Protein AF-A0A2I7K8D0-F1 (afdb_monomer)

Foldseek 3Di:
DCVVVVVVVCVVVVDDPPVDDDVVVVCVVVVPPDPPPVVQVVLLVLLQVLLQQLLVLCQQCPDPPRCLYPPNPPSVCVSNVVSVVSVVVLVVLCVVCVVVVPPCVNSNSSSVSSVVSSVVSNVD

Secondary structure (DSSP, 8-state):
--HHHHHHHHHHTT----SS--HHHHHHHHHTS-----TTHHHHHHHHHHHHHHHHHHHHHHSTT-TTSTT-THHHHHHHHHHHHHHHHHHHHHHHHHHTTTT-HHHHHHHHHHHHHHHHHHH-

pLDDT: mean 81.38, std 13.98, range [47.0, 96.19]

Organism: NCBI:txid221822

Sequence (124 aa):
MSFKRFDERLTQMQWQPQSGPSPQIVDSVMADRPPLAVRGVEFTLAGAILGILIGVGLKGIYTPGAPWGPNTGLTGLLIGGASLAGAGLSLALAAYAILRRHDMPRLMQFASMNLLIIVMLLLG

Structure (mmCIF, N/CA/C/O backbone):
data_AF-A0A2I7K8D0-F1
#
_entry.id   AF-A0A2I7K8D0-F1
#
loop_
_atom_site.group_PDB
_atom_site.id
_atom_site.type_symbol
_atom_site.label_atom_id
_atom_site.label_alt_id
_atom_site.label_comp_id
_atom_site.label_asym_id
_atom_site.label_entity_id
_atom_site.label_seq_id
_atom_site.pdbx_PDB_ins_code
_atom_site.Cartn_x
_atom_site.Cartn_y
_atom_site.Cartn_z
_atom_site.occupancy
_atom_site.B_iso_or_equiv
_atom_site.auth_seq_id
_atom_site.auth_comp_id
_atom_site.auth_asym_id
_atom_site.auth_atom_id
_atom_site.pdbx_PDB_model_num
ATOM 1 N N . MET A 1 1 ? 4.964 -14.826 61.746 1.00 47.00 1 MET A N 1
ATOM 2 C CA . MET A 1 1 ? 4.108 -15.948 62.203 1.00 47.00 1 MET A CA 1
ATOM 3 C C . MET A 1 1 ? 2.731 -15.843 61.541 1.00 47.00 1 MET A C 1
ATOM 5 O O . MET A 1 1 ? 1.864 -15.182 62.086 1.00 47.00 1 MET A O 1
ATOM 9 N N . SER A 1 2 ? 2.539 -16.416 60.347 1.00 58.97 2 SER A N 1
ATOM 10 C CA . SER A 1 2 ? 1.265 -16.329 59.588 1.00 58.97 2 SER A CA 1
ATOM 11 C C . SER A 1 2 ? 0.799 -17.690 59.037 1.00 58.97 2 SER A C 1
ATOM 13 O O . SER A 1 2 ? -0.395 -17.936 58.912 1.00 58.97 2 SER A O 1
ATOM 15 N N . PHE A 1 3 ? 1.735 -18.620 58.812 1.00 57.59 3 PHE A N 1
ATOM 16 C CA . PHE A 1 3 ? 1.480 -19.929 58.200 1.00 57.59 3 PHE A CA 1
ATOM 17 C C . PHE A 1 3 ? 0.550 -20.845 59.016 1.00 57.59 3 PHE A C 1
ATOM 19 O O . PHE A 1 3 ? -0.420 -21.353 58.468 1.00 57.59 3 PHE A O 1
ATOM 26 N N . LYS A 1 4 ? 0.730 -20.945 60.345 1.00 59.41 4 LYS A N 1
ATOM 27 C CA . LYS A 1 4 ? -0.119 -21.800 61.208 1.00 59.41 4 LYS A CA 1
ATOM 28 C C . LYS A 1 4 ? -1.618 -21.495 61.104 1.00 59.41 4 LYS A C 1
ATOM 30 O O . LYS A 1 4 ? -2.436 -22.402 61.120 1.00 59.41 4 LYS A O 1
ATOM 35 N N . ARG A 1 5 ? -1.973 -20.215 60.950 1.00 66.25 5 ARG A N 1
ATOM 36 C CA . ARG A 1 5 ? -3.371 -19.767 60.883 1.00 66.25 5 ARG A CA 1
ATOM 37 C C . ARG A 1 5 ? -4.015 -20.048 59.524 1.00 66.25 5 ARG A C 1
ATOM 39 O O . ARG A 1 5 ? -5.236 -20.099 59.427 1.00 66.25 5 ARG A O 1
ATOM 46 N N . PHE A 1 6 ? -3.211 -20.179 58.469 1.00 69.31 6 PHE A N 1
ATOM 47 C CA . PHE A 1 6 ? -3.691 -20.571 57.145 1.00 69.31 6 PHE A CA 1
ATOM 48 C C . PHE A 1 6 ? -3.946 -22.074 57.082 1.00 69.31 6 PHE A C 1
ATOM 50 O O . PHE A 1 6 ? -5.026 -22.471 56.650 1.00 69.31 6 PHE A O 1
ATOM 57 N N . ASP A 1 7 ? -3.020 -22.881 57.599 1.00 69.69 7 ASP A N 1
ATOM 58 C CA . ASP A 1 7 ? -3.153 -24.341 57.614 1.00 69.69 7 ASP A CA 1
ATOM 59 C C . ASP A 1 7 ? -4.322 -24.804 58.496 1.00 69.69 7 ASP A C 1
ATOM 61 O O . ASP A 1 7 ? -5.093 -25.678 58.099 1.00 69.69 7 ASP A O 1
ATOM 65 N N . GLU A 1 8 ? -4.538 -24.162 59.650 1.00 70.88 8 GLU A N 1
ATOM 66 C CA . GLU A 1 8 ? -5.704 -24.427 60.507 1.00 70.88 8 GLU A CA 1
ATOM 67 C C . GLU A 1 8 ? -7.028 -24.108 59.797 1.00 70.88 8 GLU A C 1
ATOM 69 O O . GLU A 1 8 ? -7.981 -24.883 59.893 1.00 70.88 8 GLU A O 1
ATOM 74 N N . ARG A 1 9 ? -7.093 -23.009 59.029 1.00 67.50 9 ARG A N 1
ATOM 75 C CA . ARG A 1 9 ? -8.298 -22.658 58.258 1.00 67.50 9 ARG A CA 1
ATOM 76 C C . ARG A 1 9 ? -8.533 -23.598 57.079 1.00 67.50 9 ARG A C 1
ATOM 78 O O . ARG A 1 9 ? -9.676 -23.965 56.831 1.00 67.50 9 ARG A O 1
ATOM 85 N N . LEU A 1 10 ? -7.477 -24.019 56.388 1.00 66.75 10 LEU A N 1
ATOM 86 C CA . LEU A 1 10 ? -7.559 -25.000 55.301 1.00 66.75 10 LEU A CA 1
ATOM 87 C C . LEU A 1 10 ? -8.046 -26.363 55.804 1.00 66.75 10 LEU A C 1
ATOM 89 O O . LEU A 1 10 ? -8.908 -26.983 55.181 1.00 66.75 10 LEU A O 1
ATOM 93 N N . THR A 1 11 ? -7.558 -26.785 56.971 1.00 70.62 11 THR A N 1
ATOM 94 C CA . THR A 1 11 ? -7.951 -28.051 57.606 1.00 70.62 11 THR A CA 1
ATOM 95 C C . THR A 1 11 ? -9.417 -28.023 58.054 1.00 70.62 11 THR A C 1
ATOM 97 O O . THR A 1 11 ? -10.138 -29.003 57.872 1.00 70.62 11 THR A O 1
ATOM 100 N N . GLN A 1 12 ? -9.900 -26.887 58.571 1.00 71.06 12 GLN A N 1
ATOM 101 C CA . GLN A 1 12 ? -11.312 -26.699 58.938 1.00 71.06 12 GLN A CA 1
ATOM 102 C C . GLN A 1 12 ? -12.259 -26.666 57.733 1.00 71.06 12 GLN A C 1
ATOM 104 O O . GLN A 1 12 ? -13.404 -27.092 57.849 1.00 71.06 12 GLN A O 1
ATOM 109 N N . MET A 1 13 ? -11.795 -26.191 56.574 1.00 70.44 13 MET A N 1
ATOM 110 C CA . MET A 1 13 ? -12.599 -26.141 55.348 1.00 70.44 13 MET A CA 1
ATOM 111 C C . MET A 1 13 ? -12.768 -27.510 54.672 1.00 70.44 13 MET A C 1
ATOM 113 O O . MET A 1 13 ? -13.449 -27.577 53.651 1.00 70.44 13 MET A O 1
ATOM 117 N N . GLN A 1 14 ? -12.150 -28.582 55.201 1.00 64.94 14 GLN A N 1
ATOM 118 C CA . GLN A 1 14 ? -12.102 -29.915 54.573 1.00 64.94 14 GLN A CA 1
ATOM 119 C C . GLN A 1 14 ? -11.746 -29.845 53.081 1.00 64.94 14 GLN A C 1
ATOM 121 O O . GLN A 1 14 ? -12.213 -30.642 52.266 1.00 64.94 14 GLN A O 1
ATOM 126 N N . TRP A 1 15 ? -10.936 -28.851 52.713 1.00 64.31 15 TRP A N 1
ATOM 127 C CA . TRP A 1 15 ? -10.619 -28.576 51.327 1.00 64.31 15 TRP A CA 1
ATOM 128 C C . TRP A 1 15 ? -9.749 -29.713 50.794 1.00 64.31 15 TRP A C 1
ATOM 130 O O . TRP A 1 15 ? -8.569 -29.825 51.122 1.00 64.31 15 TRP A O 1
ATOM 140 N N . GLN A 1 16 ? -10.354 -30.594 50.000 1.00 63.34 16 GLN A N 1
ATOM 141 C CA . GLN A 1 16 ? -9.627 -31.589 49.227 1.00 63.34 16 GLN A CA 1
ATOM 142 C C . GLN A 1 16 ? -9.112 -30.898 47.961 1.00 63.34 16 GLN A C 1
ATOM 144 O O . GLN A 1 16 ? -9.932 -30.374 47.201 1.00 63.34 16 GLN A O 1
ATOM 149 N N . PRO A 1 17 ? -7.791 -30.874 47.707 1.00 55.03 17 PRO A N 1
ATOM 150 C CA . PRO A 1 17 ? -7.258 -30.346 46.462 1.00 55.03 17 PRO A CA 1
ATOM 151 C C . PRO A 1 17 ? -7.738 -31.233 45.309 1.00 55.03 17 PRO A C 1
ATOM 153 O O . PRO A 1 17 ? -7.154 -32.273 45.013 1.00 55.03 17 PRO A O 1
ATOM 156 N N . GLN A 1 18 ? -8.839 -30.844 44.669 1.00 59.94 18 GLN A N 1
ATOM 157 C CA . GLN A 1 18 ? -9.263 -31.441 43.412 1.00 59.94 18 GLN A CA 1
ATOM 158 C C . GLN A 1 18 ? -8.295 -30.957 42.331 1.00 59.94 18 GLN A C 1
ATOM 160 O O . GLN A 1 18 ? -8.135 -29.760 42.098 1.00 59.94 18 GLN A O 1
ATOM 165 N N . SER A 1 19 ? -7.602 -31.900 41.699 1.00 60.78 19 SER A N 1
ATOM 166 C CA . SER A 1 19 ? -6.494 -31.679 40.764 1.00 60.78 19 SER A CA 1
ATOM 167 C C . SER A 1 19 ? -6.929 -31.191 39.374 1.00 60.78 19 SER A C 1
ATOM 169 O O . SER A 1 19 ? -6.229 -31.428 38.392 1.00 60.78 19 SER A O 1
ATOM 171 N N . GLY A 1 20 ? -8.082 -30.533 39.260 1.00 63.41 20 GLY A N 1
ATOM 172 C CA . GLY A 1 20 ? -8.607 -30.060 37.985 1.00 63.41 20 GLY A CA 1
ATOM 173 C C . GLY A 1 20 ? -9.523 -28.850 38.158 1.00 63.41 20 GLY A C 1
ATOM 174 O O . GLY A 1 20 ? -10.279 -28.799 39.130 1.00 63.41 20 GLY A O 1
ATOM 175 N N . PRO A 1 21 ? -9.468 -27.866 37.243 1.00 59.06 21 PRO A N 1
ATOM 176 C CA . PRO A 1 21 ? -10.427 -26.773 37.238 1.00 59.06 21 PRO A CA 1
ATOM 177 C C . PRO A 1 21 ? -11.840 -27.340 37.055 1.00 59.06 21 PRO A C 1
ATOM 179 O O . PRO A 1 21 ? -12.062 -28.221 36.222 1.00 59.06 21 PRO A O 1
ATOM 182 N N . SER A 1 22 ? -12.793 -26.853 37.853 1.00 68.69 22 SER A N 1
ATOM 183 C CA . SER A 1 22 ? -14.188 -27.272 37.733 1.00 68.69 22 SER A CA 1
ATOM 184 C C . SER A 1 22 ? -14.722 -26.913 36.338 1.00 68.69 22 SER A C 1
ATOM 186 O O . SER A 1 22 ? -14.307 -25.894 35.774 1.00 68.69 22 SER A O 1
ATOM 188 N N . PRO A 1 23 ? -15.658 -27.700 35.772 1.00 66.94 23 PRO A N 1
ATOM 189 C CA . PRO A 1 23 ? -16.234 -27.427 34.452 1.00 66.94 23 PRO A CA 1
ATOM 190 C C . PRO A 1 23 ? -16.741 -25.987 34.309 1.00 66.94 23 PRO A C 1
ATOM 192 O O . PRO A 1 23 ? -16.560 -25.370 33.276 1.00 66.94 23 PRO A O 1
ATOM 195 N N . GLN A 1 24 ? -17.244 -25.401 35.397 1.00 67.44 24 GLN A N 1
ATOM 196 C CA . GLN A 1 24 ? -17.711 -24.014 35.464 1.00 67.44 24 GLN A CA 1
ATOM 197 C C . GLN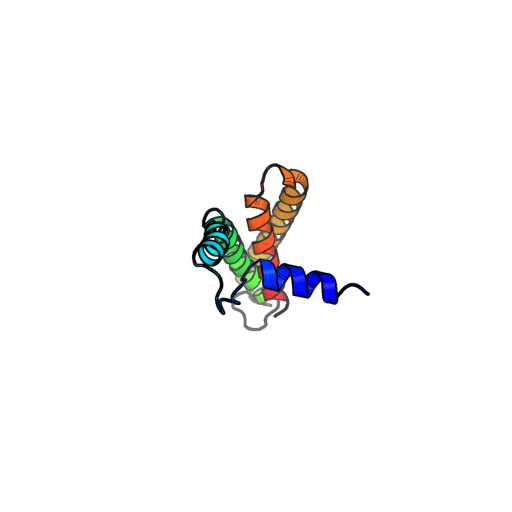 A 1 24 ? -16.605 -22.971 35.234 1.00 67.44 24 GLN A C 1
ATOM 199 O O . GLN A 1 24 ? -16.878 -21.922 34.660 1.00 67.44 24 GLN A O 1
ATOM 204 N N . ILE A 1 25 ? -15.369 -23.238 35.674 1.00 70.94 25 ILE A N 1
ATOM 205 C CA . ILE A 1 25 ? -14.209 -22.361 35.432 1.00 70.94 25 ILE A CA 1
ATOM 206 C C . ILE A 1 25 ? -13.732 -22.507 33.983 1.00 70.94 25 ILE A C 1
ATOM 208 O O . ILE A 1 25 ? -13.311 -21.535 33.362 1.00 70.94 25 ILE A O 1
ATOM 212 N N . VAL A 1 26 ? -13.806 -23.717 33.426 1.00 71.69 26 VAL A N 1
ATOM 213 C CA . VAL A 1 26 ? -13.497 -23.943 32.007 1.00 71.69 26 VAL A CA 1
ATOM 214 C C . VAL A 1 26 ? -14.537 -23.249 31.128 1.00 71.69 26 VAL A C 1
ATOM 216 O O . VAL A 1 26 ? -14.166 -22.558 30.181 1.00 71.69 26 VAL A O 1
ATOM 219 N N . ASP A 1 27 ? -15.814 -23.369 31.485 1.00 71.56 27 ASP A N 1
ATOM 220 C CA . ASP A 1 27 ? -16.933 -22.760 30.776 1.00 71.56 27 ASP A CA 1
ATOM 221 C C . ASP A 1 27 ? -16.926 -21.239 30.898 1.00 71.56 27 ASP A C 1
ATOM 223 O O . ASP A 1 27 ? -17.203 -20.575 29.909 1.00 71.56 27 ASP A O 1
ATOM 227 N N . SER A 1 28 ? -16.552 -20.658 32.044 1.00 70.19 28 SER A N 1
ATOM 228 C CA . SER A 1 28 ? -16.442 -19.199 32.167 1.00 70.19 28 SER A CA 1
ATOM 229 C C . SER A 1 28 ? -15.307 -18.636 31.309 1.00 70.19 28 SER A C 1
ATOM 231 O O . SER A 1 28 ? -15.502 -17.647 30.611 1.00 70.19 28 SER A O 1
ATOM 233 N N . VAL A 1 29 ? -14.152 -19.309 31.265 1.00 68.31 29 VAL A N 1
ATOM 234 C CA . VAL A 1 29 ? -13.012 -18.906 30.421 1.00 68.31 29 VAL A CA 1
ATOM 235 C C . VAL A 1 29 ? -13.288 -19.144 28.929 1.00 68.31 29 VAL A C 1
ATOM 237 O O . VAL A 1 29 ? -12.808 -18.388 28.081 1.00 68.31 29 VAL A O 1
ATOM 240 N N . MET A 1 30 ? -14.051 -20.185 28.583 1.00 65.12 30 MET A N 1
ATOM 241 C CA . MET A 1 30 ? -14.482 -20.459 27.207 1.00 65.12 30 MET A CA 1
ATOM 242 C C . MET A 1 30 ? -15.602 -19.518 26.748 1.00 65.12 30 MET A C 1
ATOM 244 O O . MET A 1 30 ? -15.573 -19.078 25.600 1.00 65.12 30 MET A O 1
ATOM 248 N N . ALA A 1 31 ? -16.554 -19.182 27.621 1.00 64.38 31 ALA A N 1
ATOM 249 C CA . ALA A 1 31 ? -17.671 -18.284 27.328 1.00 64.38 31 ALA A CA 1
ATOM 250 C C . ALA A 1 31 ? -17.232 -16.816 27.217 1.00 64.38 31 ALA A C 1
ATOM 252 O O . ALA A 1 31 ? -17.786 -16.083 26.399 1.00 64.38 31 ALA A O 1
ATOM 253 N N . ASP A 1 32 ? -16.203 -16.409 27.968 1.00 59.75 32 ASP A N 1
ATOM 254 C CA . ASP A 1 32 ? -15.612 -15.066 27.886 1.00 59.75 32 ASP A CA 1
ATOM 255 C C . ASP A 1 32 ? -14.691 -14.872 26.678 1.00 59.75 32 ASP A C 1
ATOM 257 O O . ASP A 1 32 ? -14.182 -13.769 26.468 1.00 59.75 32 ASP A O 1
ATOM 261 N N . ARG A 1 33 ? -14.469 -15.894 25.836 1.00 57.09 33 ARG A N 1
ATOM 262 C CA . ARG A 1 33 ? -13.879 -15.639 24.520 1.00 57.09 33 ARG A CA 1
ATOM 263 C C . ARG A 1 33 ? -14.938 -14.936 23.681 1.00 57.09 33 ARG A C 1
ATOM 265 O O . ARG A 1 33 ? -15.886 -15.605 23.261 1.00 57.09 33 ARG A O 1
ATOM 272 N N . PRO A 1 34 ? -14.796 -13.625 23.383 1.00 57.97 34 PRO A N 1
ATOM 273 C CA . PRO A 1 34 ? -15.700 -12.998 22.442 1.00 57.97 34 PRO A CA 1
ATOM 274 C C . PRO A 1 34 ? -15.637 -13.836 21.162 1.00 57.97 34 PRO A C 1
ATOM 276 O O . PRO A 1 34 ? -14.527 -14.132 20.699 1.00 57.97 34 PRO A O 1
ATOM 279 N N . PRO A 1 35 ? -16.784 -14.278 20.612 1.00 54.16 35 PRO A N 1
ATOM 280 C CA . PRO A 1 35 ? -16.782 -14.979 19.342 1.00 54.16 35 PRO A CA 1
ATOM 281 C C . PRO A 1 35 ? -16.015 -14.081 18.385 1.00 54.16 35 PRO A C 1
ATOM 283 O O . PRO A 1 35 ? -16.376 -12.910 18.263 1.00 54.16 35 PRO A O 1
ATOM 286 N N . LEU A 1 36 ? -14.916 -14.592 17.811 1.00 53.47 36 LEU A N 1
ATOM 287 C CA . LEU A 1 36 ? -14.090 -13.888 16.830 1.00 53.47 36 LEU A CA 1
ATOM 288 C C . LEU A 1 36 ? -15.047 -13.219 15.856 1.00 53.47 36 LEU A C 1
ATOM 290 O O . LEU A 1 36 ? -15.677 -13.886 15.036 1.00 53.47 36 LEU A O 1
ATOM 294 N N . ALA A 1 37 ? -15.255 -11.919 16.041 1.00 52.72 37 ALA A N 1
ATOM 295 C CA . ALA A 1 37 ? -16.290 -11.220 15.327 1.00 52.72 37 ALA A CA 1
ATOM 296 C C . ALA A 1 37 ? -15.802 -11.151 13.886 1.00 52.72 37 ALA A C 1
ATOM 298 O O . ALA A 1 37 ? -14.984 -10.311 13.527 1.00 52.72 37 ALA A O 1
ATOM 299 N N . VAL A 1 38 ? -16.312 -12.055 13.050 1.00 54.12 38 VAL A N 1
ATOM 300 C CA . VAL A 1 38 ? -16.077 -12.081 11.599 1.00 54.12 38 VAL A CA 1
ATOM 301 C C . VAL A 1 38 ? -16.478 -10.732 10.962 1.00 54.12 38 VAL A C 1
ATOM 303 O O . VAL A 1 38 ? -16.021 -10.380 9.876 1.00 54.12 38 VAL A O 1
ATOM 306 N N . ARG A 1 39 ? -17.255 -9.908 11.687 1.00 54.62 39 ARG A N 1
ATOM 307 C CA . ARG A 1 39 ? -17.491 -8.477 11.441 1.00 54.62 39 ARG A CA 1
ATOM 308 C C . ARG A 1 39 ? -16.188 -7.664 11.504 1.00 54.62 39 ARG A C 1
ATOM 310 O O . ARG A 1 39 ? -15.862 -7.058 12.516 1.00 54.62 39 ARG A O 1
ATOM 317 N N . GLY A 1 40 ? -15.484 -7.608 10.379 1.00 62.31 40 GLY A N 1
ATOM 318 C CA . GLY A 1 40 ? -14.278 -6.793 10.185 1.00 62.31 40 GLY A CA 1
ATOM 319 C C . GLY A 1 40 ? -13.262 -7.428 9.237 1.00 62.31 40 GLY A C 1
ATOM 320 O O . GLY A 1 40 ? -12.437 -6.721 8.663 1.00 62.31 40 GLY A O 1
ATOM 321 N N . VAL A 1 41 ? -13.371 -8.743 9.009 1.00 78.56 41 VAL A N 1
ATOM 322 C CA . VAL A 1 41 ? -12.457 -9.501 8.140 1.00 78.56 41 VAL A CA 1
ATOM 323 C C . VAL A 1 41 ? -12.492 -8.985 6.706 1.00 78.56 41 VAL A C 1
ATOM 325 O O . VAL A 1 41 ? -11.448 -8.888 6.079 1.00 78.56 41 VAL A O 1
ATOM 328 N N . GLU A 1 42 ? -13.658 -8.586 6.202 1.00 86.12 42 GLU A N 1
ATOM 329 C CA . GLU A 1 42 ? -13.825 -8.096 4.827 1.00 86.12 42 GLU A CA 1
ATOM 330 C C . GLU A 1 42 ? -12.969 -6.858 4.538 1.00 86.12 42 GLU A C 1
ATOM 332 O O . GLU A 1 42 ? -12.315 -6.785 3.502 1.00 86.12 42 GLU A O 1
ATOM 337 N N . PHE A 1 43 ? -12.914 -5.904 5.473 1.00 84.81 43 PHE A N 1
ATOM 338 C CA . PHE A 1 43 ? -12.130 -4.678 5.310 1.00 84.81 43 PHE A CA 1
ATOM 339 C C . PHE A 1 43 ? -10.635 -4.937 5.465 1.00 84.81 43 PHE A C 1
ATOM 341 O O . PHE A 1 43 ? -9.837 -4.376 4.717 1.00 84.81 43 PHE A O 1
ATOM 348 N N . THR A 1 44 ? -10.241 -5.820 6.385 1.00 87.19 44 THR A N 1
ATOM 349 C CA . THR A 1 44 ? -8.847 -6.271 6.473 1.00 87.19 44 THR A CA 1
ATOM 350 C C . THR A 1 44 ? -8.428 -7.006 5.205 1.00 87.19 44 THR A C 1
ATOM 352 O O . THR A 1 44 ? -7.365 -6.721 4.665 1.00 87.19 44 THR A O 1
ATOM 355 N N . LEU A 1 45 ? -9.264 -7.909 4.693 1.00 90.56 45 LEU A N 1
ATOM 356 C CA . LEU A 1 45 ? -8.985 -8.688 3.492 1.00 90.56 45 LEU A CA 1
ATOM 357 C C . LEU A 1 45 ? -8.912 -7.789 2.256 1.00 90.56 45 LEU A C 1
ATOM 359 O O . LEU A 1 45 ? -7.958 -7.891 1.493 1.00 90.56 45 LEU A O 1
ATOM 363 N N . ALA A 1 46 ? -9.862 -6.867 2.088 1.00 91.69 46 ALA A N 1
ATOM 364 C CA . ALA A 1 46 ? -9.829 -5.880 1.013 1.00 91.69 46 ALA A CA 1
ATOM 365 C C . ALA A 1 46 ? -8.576 -4.996 1.103 1.00 91.69 46 ALA A C 1
ATOM 367 O O . ALA A 1 46 ? -7.915 -4.757 0.092 1.00 91.69 46 ALA A O 1
ATOM 368 N N . GLY A 1 47 ? -8.216 -4.561 2.317 1.00 91.62 47 GLY A N 1
ATOM 369 C CA . GLY A 1 47 ? -6.993 -3.806 2.577 1.00 91.62 47 GLY A CA 1
ATOM 370 C C . GLY A 1 47 ? -5.756 -4.595 2.166 1.00 91.62 47 GLY A C 1
ATOM 371 O O . GLY A 1 47 ? -4.921 -4.071 1.433 1.00 91.62 47 GLY A O 1
ATOM 372 N N . ALA A 1 48 ? -5.682 -5.868 2.557 1.00 93.19 48 ALA A N 1
ATOM 373 C CA . ALA A 1 48 ? -4.586 -6.762 2.214 1.00 93.19 48 ALA A CA 1
ATOM 374 C C . ALA A 1 48 ? -4.483 -7.001 0.704 1.00 93.19 48 ALA A C 1
ATOM 376 O O . ALA A 1 48 ? -3.415 -6.790 0.144 1.00 93.19 48 ALA A O 1
ATOM 377 N N . ILE A 1 49 ? -5.577 -7.367 0.028 1.00 95.75 49 ILE A N 1
ATOM 378 C CA . ILE A 1 49 ? -5.598 -7.603 -1.426 1.00 95.75 49 I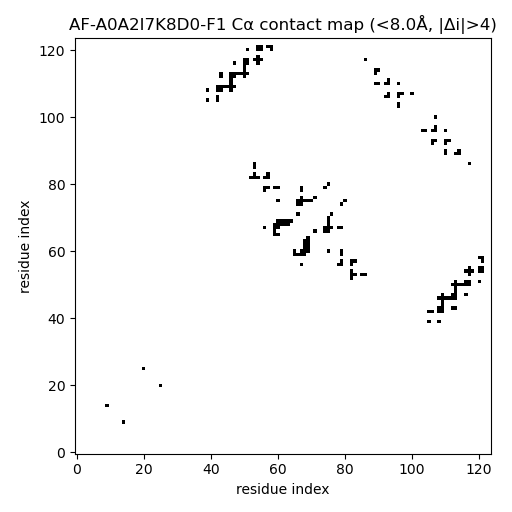LE A CA 1
ATOM 379 C C . ILE A 1 49 ? -5.109 -6.363 -2.170 1.00 95.75 49 ILE A C 1
ATOM 381 O O . ILE A 1 49 ? -4.196 -6.450 -2.990 1.00 95.75 49 ILE A O 1
ATOM 385 N N . LEU A 1 50 ? -5.674 -5.196 -1.856 1.00 95.81 50 LEU A N 1
ATOM 386 C CA . LEU A 1 50 ? -5.267 -3.960 -2.511 1.00 95.81 50 LEU A CA 1
ATOM 387 C C . LEU A 1 50 ? -3.809 -3.605 -2.174 1.00 95.81 50 LEU A C 1
ATOM 389 O O . LEU A 1 50 ? -3.081 -3.116 -3.034 1.00 95.81 50 LEU A O 1
ATOM 393 N N . GLY A 1 51 ? -3.365 -3.893 -0.950 1.00 95.19 51 GLY A N 1
ATOM 394 C CA . GLY A 1 51 ? -1.993 -3.659 -0.512 1.00 95.19 51 GLY A CA 1
ATOM 395 C C . GLY A 1 51 ? -1.001 -4.547 -1.258 1.00 95.19 51 GLY A C 1
ATOM 396 O O . GLY A 1 51 ? 0.067 -4.076 -1.636 1.00 95.19 51 GLY A O 1
ATOM 397 N N . ILE A 1 52 ? -1.376 -5.799 -1.548 1.00 96.06 52 ILE A N 1
ATOM 398 C CA . ILE A 1 52 ? -0.586 -6.711 -2.383 1.00 96.06 52 ILE A CA 1
ATOM 399 C C . ILE A 1 52 ? -0.468 -6.150 -3.796 1.00 96.06 52 ILE A C 1
ATOM 401 O O . ILE A 1 52 ? 0.640 -6.050 -4.314 1.00 96.06 52 ILE A O 1
ATOM 405 N N . LEU A 1 53 ? -1.586 -5.761 -4.414 1.00 95.75 53 LEU A N 1
ATOM 406 C CA . LEU A 1 53 ? -1.591 -5.249 -5.788 1.00 95.75 53 LEU A CA 1
ATOM 407 C C . LEU A 1 53 ? -0.706 -4.004 -5.930 1.00 95.75 53 LEU A C 1
ATOM 409 O O . LEU A 1 53 ? 0.135 -3.946 -6.827 1.00 95.75 53 LEU A O 1
ATOM 413 N N . ILE A 1 54 ? -0.847 -3.043 -5.013 1.00 96.19 54 ILE A N 1
ATOM 414 C CA . ILE A 1 54 ? -0.028 -1.826 -4.995 1.00 96.19 54 ILE A CA 1
ATOM 415 C C . ILE A 1 54 ? 1.434 -2.166 -4.686 1.00 96.19 54 ILE A C 1
ATOM 417 O O . ILE A 1 54 ? 2.328 -1.700 -5.386 1.00 96.19 54 ILE A O 1
ATOM 421 N N . GLY A 1 55 ? 1.691 -2.987 -3.666 1.00 94.75 55 GLY A N 1
ATOM 422 C CA . GLY A 1 55 ? 3.041 -3.344 -3.232 1.00 94.75 55 GLY A CA 1
ATOM 423 C C . GLY A 1 55 ? 3.830 -4.093 -4.306 1.00 94.75 55 GLY A C 1
ATOM 424 O O . GLY A 1 55 ? 4.971 -3.736 -4.583 1.00 94.75 55 GLY A O 1
ATOM 425 N N . VAL A 1 56 ? 3.215 -5.074 -4.974 1.00 94.69 56 VAL A N 1
ATOM 426 C CA . VAL A 1 56 ? 3.810 -5.792 -6.116 1.00 94.69 56 VAL A CA 1
ATOM 427 C C . VAL A 1 56 ? 4.036 -4.846 -7.295 1.00 94.69 56 VAL A C 1
ATOM 429 O O . VAL A 1 56 ? 5.101 -4.873 -7.917 1.00 94.69 56 VAL A O 1
ATOM 432 N N . GLY A 1 57 ? 3.059 -3.982 -7.579 1.00 93.06 57 GLY A N 1
ATOM 433 C CA . GLY A 1 57 ? 3.165 -2.962 -8.614 1.00 93.06 57 GLY A CA 1
ATOM 434 C C . GLY A 1 57 ? 4.371 -2.046 -8.398 1.00 93.06 57 GLY A C 1
ATOM 435 O O . GLY A 1 57 ? 5.224 -1.940 -9.280 1.00 93.06 57 GLY A O 1
ATOM 436 N N . LEU A 1 58 ? 4.504 -1.478 -7.195 1.00 94.69 58 LEU A N 1
ATOM 437 C CA . LEU A 1 58 ? 5.645 -0.650 -6.797 1.00 94.69 58 LEU A CA 1
ATOM 438 C C . LEU A 1 58 ? 6.967 -1.422 -6.818 1.00 94.69 58 LEU A C 1
ATOM 440 O O . LEU A 1 58 ? 7.955 -0.906 -7.336 1.00 94.69 58 LEU A O 1
ATOM 444 N N . LYS A 1 59 ? 6.986 -2.656 -6.300 1.00 93.00 59 LYS A N 1
ATOM 445 C CA . LYS A 1 59 ? 8.189 -3.499 -6.272 1.00 93.00 59 LYS A CA 1
ATOM 446 C C . LYS A 1 59 ? 8.749 -3.741 -7.666 1.00 93.00 59 LYS A C 1
ATOM 448 O O . LYS A 1 59 ? 9.959 -3.669 -7.888 1.00 93.00 59 LYS A O 1
ATOM 453 N N . GLY A 1 60 ? 7.863 -3.988 -8.625 1.00 90.94 60 GLY A N 1
ATOM 454 C CA . GLY A 1 60 ? 8.263 -4.207 -10.007 1.00 90.94 60 GLY A CA 1
ATOM 455 C C . GLY A 1 60 ? 8.989 -3.010 -10.622 1.00 90.94 60 GLY A C 1
ATOM 456 O O . GLY A 1 60 ? 9.920 -3.246 -11.381 1.00 90.94 60 GLY A O 1
ATOM 457 N N . ILE A 1 61 ? 8.672 -1.762 -10.235 1.00 92.19 61 ILE A N 1
ATOM 458 C CA . ILE A 1 61 ? 9.287 -0.534 -10.791 1.00 92.19 61 ILE A CA 1
ATOM 459 C C . ILE A 1 61 ? 10.818 -0.561 -10.690 1.00 92.19 61 ILE A C 1
ATOM 461 O O . ILE A 1 61 ? 11.499 -0.104 -11.604 1.00 92.19 61 ILE A O 1
ATOM 465 N N . TYR A 1 62 ? 11.364 -1.103 -9.600 1.00 88.50 62 TYR A N 1
ATOM 466 C CA . TYR A 1 62 ? 12.808 -1.173 -9.357 1.00 88.50 62 TYR A CA 1
ATOM 467 C C . TYR A 1 62 ? 13.391 -2.581 -9.520 1.00 88.50 62 TYR A C 1
ATOM 469 O O . TYR A 1 62 ? 14.586 -2.767 -9.304 1.00 88.50 62 TYR A O 1
ATOM 477 N N . THR A 1 63 ? 12.584 -3.569 -9.919 1.00 90.94 63 THR A N 1
ATOM 478 C CA . THR A 1 63 ? 13.036 -4.953 -10.117 1.00 90.94 63 THR A CA 1
ATOM 479 C C . THR A 1 63 ? 13.450 -5.175 -11.578 1.00 90.94 63 THR A C 1
ATOM 481 O O . THR A 1 63 ? 12.591 -5.142 -12.467 1.00 90.94 63 THR A O 1
ATOM 484 N N . PRO A 1 64 ? 14.740 -5.426 -11.876 1.00 88.25 64 PRO A N 1
ATOM 485 C CA . PRO A 1 64 ? 15.178 -5.734 -13.235 1.00 88.25 64 PRO A CA 1
ATOM 486 C C . PRO A 1 64 ? 14.512 -7.010 -13.762 1.00 88.25 64 PRO A C 1
ATOM 488 O O . PRO A 1 64 ? 14.408 -8.005 -13.050 1.00 88.25 64 PRO A O 1
ATOM 491 N N . GLY A 1 65 ? 14.057 -6.983 -15.015 1.00 86.62 65 GLY A N 1
ATOM 492 C CA . GLY A 1 65 ? 13.365 -8.115 -15.644 1.00 86.62 65 GLY A CA 1
ATOM 493 C C . GLY A 1 65 ? 11.881 -8.249 -15.282 1.00 86.62 65 GLY A C 1
ATOM 494 O O . GLY A 1 65 ? 11.205 -9.105 -15.850 1.00 86.62 65 GLY A O 1
ATOM 495 N N . ALA A 1 66 ? 11.343 -7.402 -14.395 1.00 90.00 66 ALA A N 1
ATOM 496 C CA . ALA A 1 66 ? 9.904 -7.350 -14.165 1.00 90.00 66 ALA A CA 1
ATOM 497 C C . ALA A 1 66 ? 9.164 -6.827 -15.418 1.00 90.00 66 ALA A C 1
ATOM 499 O O . ALA A 1 66 ? 9.660 -5.901 -16.067 1.00 90.00 66 ALA A O 1
ATOM 500 N N . PRO A 1 67 ? 7.955 -7.334 -15.741 1.00 88.00 67 PRO A N 1
ATOM 501 C CA . PRO A 1 67 ? 7.220 -6.931 -16.948 1.00 88.00 67 PRO A CA 1
ATOM 502 C C . PRO A 1 67 ? 6.851 -5.437 -17.015 1.00 88.00 67 PRO A C 1
ATOM 504 O O . PRO A 1 67 ? 6.580 -4.914 -18.092 1.00 88.00 67 PRO A O 1
ATOM 507 N N . TRP A 1 68 ? 6.850 -4.748 -15.871 1.00 92.25 68 TRP A N 1
ATOM 508 C CA . TRP A 1 68 ? 6.644 -3.299 -15.737 1.00 92.25 68 TRP A CA 1
ATOM 509 C C . TRP A 1 68 ? 7.797 -2.607 -14.995 1.00 92.25 68 TRP A C 1
ATOM 511 O O . TRP A 1 68 ? 7.616 -1.549 -14.392 1.00 92.25 68 TRP A O 1
ATOM 521 N N . GLY A 1 69 ? 8.978 -3.227 -15.005 1.00 88.81 69 GLY A N 1
ATOM 522 C CA . GLY A 1 69 ? 10.173 -2.700 -14.361 1.00 88.81 69 GLY A CA 1
ATOM 523 C C . GLY A 1 69 ? 10.914 -1.642 -15.176 1.00 88.81 69 GLY A C 1
ATOM 524 O O . GLY A 1 69 ? 10.351 -1.047 -16.104 1.00 88.81 69 GLY A O 1
ATOM 525 N N . PRO A 1 70 ? 12.190 -1.381 -14.845 1.00 89.00 70 PRO A N 1
ATOM 526 C CA . PRO A 1 70 ? 12.977 -0.350 -15.507 1.00 89.00 70 PRO A CA 1
ATOM 527 C C . PRO A 1 70 ? 13.047 -0.575 -17.021 1.00 89.00 70 PRO A C 1
ATOM 529 O O . PRO A 1 70 ? 13.200 -1.703 -17.484 1.00 89.00 70 PRO A O 1
ATOM 532 N N . ASN A 1 71 ? 12.975 0.509 -17.796 1.00 89.56 71 ASN A N 1
ATOM 533 C CA . ASN A 1 71 ? 13.077 0.497 -19.263 1.00 89.56 71 ASN A CA 1
ATOM 534 C C . ASN A 1 71 ? 11.952 -0.256 -20.007 1.00 89.56 71 ASN A C 1
ATOM 536 O O . ASN A 1 71 ? 12.088 -0.536 -21.194 1.00 89.56 71 ASN A O 1
ATOM 540 N N . THR A 1 72 ? 10.814 -0.532 -19.361 1.00 90.12 72 THR A N 1
ATOM 541 C CA . THR A 1 72 ? 9.641 -1.171 -20.004 1.00 90.12 72 THR A CA 1
ATOM 542 C C . THR A 1 72 ? 8.724 -0.189 -20.754 1.00 90.12 72 THR A C 1
ATOM 544 O O . THR A 1 72 ? 7.665 -0.569 -21.256 1.00 90.12 72 THR A O 1
ATOM 547 N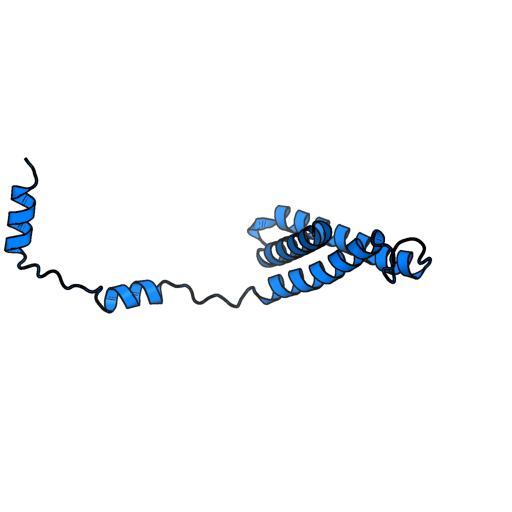 N . GLY A 1 73 ? 9.121 1.085 -20.856 1.00 91.44 73 GLY A N 1
ATOM 548 C CA . GLY A 1 73 ? 8.407 2.113 -21.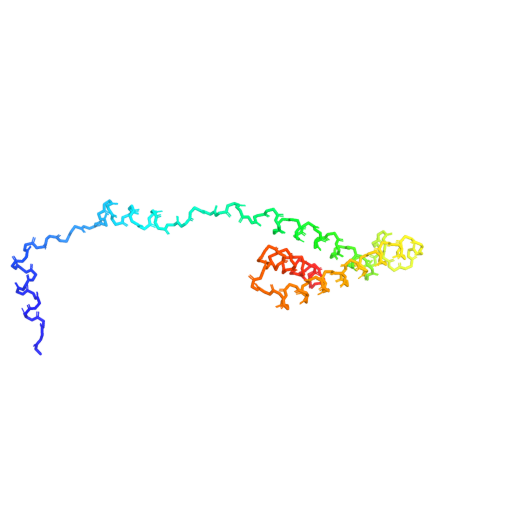614 1.00 91.44 73 GLY A CA 1
ATOM 549 C C . GLY A 1 73 ? 7.002 2.391 -21.073 1.00 91.44 73 GLY A C 1
ATOM 550 O O . GLY A 1 73 ? 6.822 2.696 -19.894 1.00 91.44 73 GLY A O 1
ATOM 551 N N . LEU A 1 74 ? 5.998 2.299 -21.949 1.00 93.31 74 LEU A N 1
ATOM 552 C CA . LEU A 1 74 ? 4.607 2.647 -21.641 1.00 93.31 74 LEU A CA 1
ATOM 553 C C . LEU A 1 74 ? 3.978 1.713 -20.592 1.00 93.31 74 LEU A C 1
ATOM 555 O O . LEU A 1 74 ? 3.218 2.177 -19.747 1.00 93.31 74 LEU A O 1
ATOM 559 N N . THR A 1 75 ? 4.336 0.427 -20.585 1.00 92.81 75 THR A N 1
ATOM 560 C CA . THR A 1 75 ? 3.844 -0.542 -19.590 1.00 92.81 75 THR A CA 1
ATOM 561 C C . THR A 1 75 ? 4.301 -0.174 -18.179 1.00 92.81 75 THR A C 1
ATOM 563 O O . THR A 1 75 ? 3.485 -0.133 -17.257 1.00 92.81 75 THR A O 1
ATOM 566 N N . GLY A 1 76 ? 5.584 0.165 -18.019 1.00 92.06 76 GLY A N 1
ATOM 567 C CA . GLY A 1 76 ? 6.138 0.653 -16.755 1.00 92.06 76 GLY A CA 1
ATOM 568 C C . GLY A 1 76 ? 5.518 1.976 -16.316 1.00 92.06 76 GLY A C 1
ATOM 569 O O . GLY A 1 76 ? 5.195 2.137 -15.141 1.00 92.06 76 GLY A O 1
ATOM 570 N N . LEU A 1 77 ? 5.268 2.896 -17.254 1.00 93.62 77 LEU A N 1
ATOM 571 C CA . LEU A 1 77 ? 4.607 4.169 -16.955 1.00 93.62 77 LEU A CA 1
ATOM 572 C C . LEU A 1 77 ? 3.180 3.963 -16.428 1.00 93.62 77 LEU A C 1
ATOM 574 O O . LEU A 1 77 ? 2.810 4.558 -15.419 1.00 93.62 77 LEU A O 1
ATOM 578 N N . LEU A 1 78 ? 2.385 3.119 -17.090 1.00 95.25 78 LEU A N 1
ATOM 579 C CA . LEU A 1 78 ? 0.995 2.881 -16.704 1.00 95.25 78 LEU A CA 1
ATOM 580 C C . LEU A 1 78 ? 0.894 2.118 -15.381 1.00 95.25 78 LEU A C 1
ATOM 582 O O . LEU A 1 78 ? 0.216 2.576 -14.464 1.00 95.25 78 LEU A O 1
ATOM 586 N N . ILE A 1 79 ? 1.575 0.976 -15.262 1.00 93.94 79 ILE A N 1
ATOM 587 C CA . ILE A 1 79 ? 1.473 0.123 -14.070 1.00 93.94 79 ILE A CA 1
ATOM 588 C C . ILE A 1 79 ? 2.193 0.773 -12.887 1.00 93.94 79 ILE A C 1
ATOM 590 O O . ILE A 1 79 ? 1.639 0.835 -11.788 1.00 93.94 79 ILE A O 1
ATOM 594 N N . GLY A 1 80 ? 3.391 1.319 -13.104 1.00 92.12 80 GLY A N 1
ATOM 595 C CA . GLY A 1 80 ? 4.137 2.033 -12.071 1.00 92.12 80 GLY A CA 1
ATOM 596 C C . GLY A 1 80 ? 3.423 3.307 -11.620 1.00 92.12 80 GLY A C 1
ATOM 597 O O . GLY A 1 80 ? 3.284 3.540 -10.419 1.00 92.12 80 GLY A O 1
ATOM 598 N N . GLY A 1 81 ? 2.884 4.086 -12.563 1.00 93.19 81 GLY A N 1
ATOM 599 C CA . GLY A 1 81 ? 2.099 5.287 -12.272 1.00 93.19 81 GLY A CA 1
ATOM 600 C C . GLY A 1 81 ? 0.816 4.984 -11.499 1.00 93.19 81 GLY A C 1
ATOM 601 O O . GLY A 1 81 ? 0.549 5.626 -10.482 1.00 93.19 81 GLY A O 1
ATOM 602 N N . ALA A 1 82 ? 0.055 3.967 -11.914 1.00 95.38 82 ALA A N 1
ATOM 603 C CA . ALA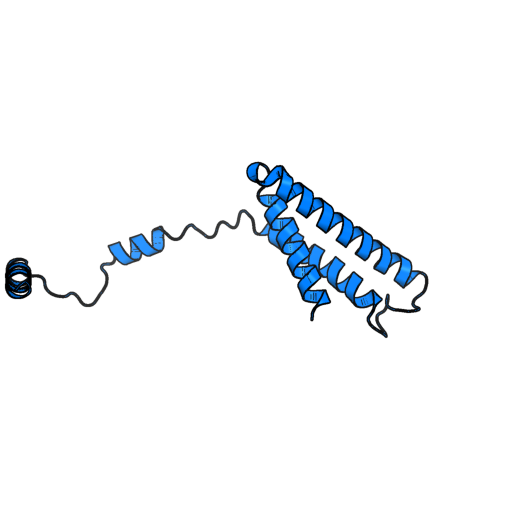 A 1 82 ? -1.140 3.526 -11.196 1.00 95.38 82 ALA A CA 1
ATOM 604 C C . ALA A 1 82 ? -0.810 3.036 -9.777 1.00 95.38 82 ALA A C 1
ATOM 606 O O . ALA A 1 82 ? -1.534 3.349 -8.833 1.00 95.38 82 ALA A O 1
ATOM 607 N N . SER A 1 83 ? 0.306 2.323 -9.608 1.00 94.75 83 SER A N 1
ATOM 608 C CA . SER A 1 83 ? 0.759 1.832 -8.300 1.00 94.75 83 SER A CA 1
ATOM 609 C C . SER A 1 83 ? 1.182 2.975 -7.374 1.00 94.75 83 SER A C 1
ATOM 611 O O . SER A 1 83 ? 0.800 2.991 -6.206 1.00 94.75 83 SER A O 1
ATOM 613 N N . LEU A 1 84 ? 1.908 3.972 -7.893 1.00 94.56 84 LEU A N 1
ATOM 614 C CA . LEU A 1 84 ? 2.275 5.183 -7.149 1.00 94.56 84 LEU A CA 1
ATOM 615 C C . LEU A 1 84 ? 1.045 5.997 -6.738 1.00 94.56 84 LEU A C 1
ATOM 617 O O . LEU A 1 84 ? 0.931 6.393 -5.577 1.00 94.56 84 LEU A O 1
ATOM 621 N N . ALA A 1 85 ? 0.104 6.207 -7.660 1.00 95.69 85 ALA A N 1
ATOM 622 C CA . ALA A 1 85 ? -1.154 6.882 -7.359 1.00 95.69 85 ALA A CA 1
ATOM 623 C C . ALA A 1 85 ? -1.958 6.114 -6.297 1.00 95.69 85 ALA A C 1
ATOM 625 O O . ALA A 1 85 ? -2.451 6.716 -5.342 1.00 95.69 85 ALA A O 1
ATOM 626 N N . GLY A 1 86 ? -2.029 4.785 -6.420 1.00 94.25 86 GLY A N 1
ATOM 627 C CA . GLY A 1 86 ? -2.662 3.902 -5.443 1.00 94.25 86 GLY A CA 1
ATOM 628 C C . GLY A 1 86 ? -2.038 4.027 -4.055 1.00 94.25 86 GLY A C 1
ATOM 629 O O . GLY A 1 86 ? -2.757 4.224 -3.080 1.00 94.25 86 GLY A O 1
ATOM 630 N N . ALA A 1 87 ? -0.708 4.006 -3.957 1.00 92.75 87 ALA A N 1
ATOM 631 C CA . ALA A 1 87 ? -0.004 4.182 -2.688 1.00 92.75 87 ALA A CA 1
ATOM 632 C C . ALA A 1 87 ? -0.245 5.567 -2.064 1.00 92.75 87 ALA A C 1
ATOM 634 O O . ALA A 1 87 ? -0.482 5.669 -0.858 1.00 92.75 87 ALA A O 1
ATOM 635 N N . GLY A 1 88 ? -0.247 6.625 -2.882 1.00 95.12 88 GLY A N 1
ATOM 636 C CA . GLY A 1 88 ? -0.579 7.980 -2.436 1.00 95.12 88 GLY A CA 1
ATOM 637 C C . GLY A 1 88 ? -2.004 8.080 -1.884 1.00 95.12 88 GLY A C 1
ATOM 638 O O . GLY A 1 88 ? -2.217 8.653 -0.814 1.00 95.12 88 GLY A O 1
ATOM 639 N N . LEU A 1 89 ? -2.975 7.460 -2.561 1.00 94.50 89 LEU A N 1
ATOM 640 C CA . LEU A 1 89 ? -4.359 7.376 -2.088 1.00 94.50 89 LEU A CA 1
ATOM 641 C C . LEU A 1 89 ? -4.475 6.576 -0.787 1.00 94.50 89 LEU A C 1
ATOM 643 O O . LEU A 1 89 ? -5.167 7.020 0.129 1.00 94.50 89 LEU A O 1
ATOM 647 N N . SER A 1 90 ? -3.778 5.445 -0.663 1.00 91.81 90 SER A N 1
ATOM 648 C CA . SER A 1 90 ? -3.745 4.663 0.579 1.00 91.81 90 SER A CA 1
ATOM 649 C C . SER A 1 90 ? -3.221 5.483 1.757 1.00 91.81 90 SER A C 1
ATOM 651 O O . SER A 1 90 ? -3.796 5.434 2.847 1.00 91.81 90 SER A O 1
ATOM 653 N N . LEU A 1 91 ? -2.179 6.289 1.537 1.00 92.50 91 LEU A N 1
ATOM 654 C CA . LEU A 1 91 ? -1.639 7.184 2.559 1.00 92.50 91 LEU A CA 1
ATOM 655 C C . LEU A 1 91 ? -2.640 8.286 2.937 1.00 92.50 91 LEU A C 1
ATOM 657 O O . LEU A 1 91 ? -2.847 8.554 4.122 1.00 92.50 91 LEU A O 1
ATOM 661 N N . ALA A 1 92 ? -3.305 8.888 1.948 1.00 93.38 92 ALA A N 1
ATOM 662 C CA . ALA A 1 92 ? -4.330 9.904 2.178 1.00 93.38 92 ALA A CA 1
ATOM 663 C C . ALA A 1 92 ? -5.529 9.346 2.966 1.00 93.38 92 ALA A C 1
ATOM 665 O O . ALA A 1 92 ? -5.999 9.983 3.911 1.00 93.38 92 ALA A O 1
ATOM 666 N N . LEU A 1 93 ? -5.989 8.135 2.633 1.00 90.50 93 LEU A N 1
ATOM 667 C CA . LEU A 1 93 ? -7.061 7.447 3.356 1.00 90.50 93 LEU A CA 1
ATOM 668 C C . LEU A 1 93 ? -6.654 7.102 4.790 1.00 90.50 93 LEU A C 1
ATOM 670 O O . LEU A 1 93 ? -7.465 7.263 5.702 1.00 90.50 93 LEU A O 1
ATOM 674 N N . ALA A 1 94 ? -5.409 6.677 5.011 1.00 88.81 94 ALA A N 1
ATOM 675 C CA . ALA A 1 94 ? -4.893 6.432 6.354 1.00 88.81 94 ALA A CA 1
ATOM 676 C C . ALA A 1 94 ? -4.853 7.719 7.188 1.00 88.81 94 ALA A C 1
ATOM 678 O O . ALA A 1 94 ? -5.344 7.733 8.316 1.00 88.81 94 ALA A O 1
ATOM 679 N N . ALA A 1 95 ? -4.343 8.817 6.624 1.00 90.19 95 ALA A N 1
ATOM 680 C CA . ALA A 1 95 ? -4.334 10.118 7.289 1.00 90.19 95 ALA A CA 1
ATOM 681 C C . ALA A 1 95 ? -5.759 10.588 7.625 1.00 90.19 95 ALA A C 1
ATOM 683 O O . ALA A 1 95 ? -6.031 11.005 8.751 1.00 90.19 95 ALA A O 1
ATOM 684 N N . TYR A 1 96 ? -6.693 10.449 6.682 1.00 90.19 96 TYR A N 1
ATOM 685 C CA . TYR A 1 96 ? -8.102 10.766 6.905 1.00 90.19 96 TYR A CA 1
ATOM 686 C C . TYR A 1 96 ? -8.725 9.905 8.016 1.00 90.19 96 TYR A C 1
ATOM 688 O O . TYR A 1 96 ? -9.420 10.433 8.887 1.00 90.19 96 TYR A O 1
ATOM 696 N N . ALA A 1 97 ? -8.440 8.599 8.037 1.00 86.81 97 ALA A N 1
ATOM 697 C CA . ALA A 1 97 ? -8.912 7.688 9.077 1.00 86.81 97 ALA A CA 1
ATOM 698 C C . ALA A 1 97 ? -8.375 8.066 10.466 1.00 86.81 97 ALA A C 1
ATOM 700 O O . ALA A 1 97 ? -9.125 8.042 11.439 1.00 86.81 97 ALA A O 1
ATOM 701 N N . ILE A 1 98 ? -7.103 8.470 10.557 1.00 86.31 98 ILE A N 1
ATOM 702 C CA . ILE A 1 98 ? -6.481 8.932 11.807 1.00 86.31 98 ILE A CA 1
ATOM 703 C C . ILE A 1 98 ? -7.160 10.212 12.312 1.00 86.31 98 ILE A C 1
ATOM 705 O O . ILE A 1 98 ? -7.476 10.318 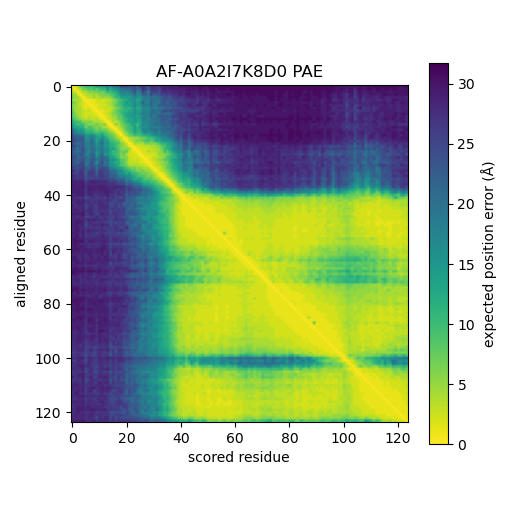13.499 1.00 86.31 98 ILE A O 1
ATOM 709 N N . LEU A 1 99 ? -7.431 11.166 11.416 1.00 88.62 99 LEU A N 1
ATOM 710 C CA . LEU A 1 99 ? -8.112 12.420 11.755 1.00 88.62 99 LEU A CA 1
ATOM 711 C C . LEU A 1 99 ? -9.557 12.201 12.234 1.00 88.62 99 LEU A C 1
ATOM 713 O O . LEU A 1 99 ? -10.045 12.970 13.060 1.00 88.62 99 LEU A O 1
ATOM 717 N N . ARG A 1 100 ? -10.232 11.147 11.758 1.00 85.50 100 ARG A N 1
ATOM 718 C CA . ARG A 1 100 ? -11.622 10.796 12.117 1.00 85.50 100 ARG A CA 1
ATOM 719 C C . ARG A 1 100 ? -11.741 9.500 12.925 1.00 85.50 100 ARG A C 1
ATOM 721 O O . ARG A 1 100 ? -12.734 8.780 12.817 1.00 85.50 100 ARG A O 1
ATOM 728 N N . ARG A 1 101 ? -10.741 9.209 13.763 1.00 66.00 101 ARG A N 1
ATOM 729 C CA . ARG A 1 101 ? -10.590 7.941 14.508 1.00 66.00 101 ARG A CA 1
ATOM 730 C C . ARG A 1 101 ? -11.833 7.453 15.266 1.00 66.00 101 ARG A C 1
ATOM 732 O O . ARG A 1 101 ? -12.002 6.250 15.420 1.00 66.00 101 ARG A O 1
ATOM 739 N N . HIS A 1 102 ? -12.686 8.362 15.745 1.00 64.94 102 HIS A N 1
ATOM 740 C CA . HIS A 1 102 ? -13.883 8.009 16.517 1.00 64.94 102 HIS A CA 1
ATOM 741 C C . HIS A 1 102 ? -15.060 7.549 15.647 1.00 64.94 102 HIS A C 1
ATOM 743 O O . HIS A 1 102 ? -15.889 6.780 16.126 1.00 64.94 102 HIS A O 1
ATOM 749 N N . ASP A 1 103 ? -15.099 7.942 14.372 1.00 71.06 103 ASP A N 1
ATOM 750 C CA . ASP A 1 103 ? -16.283 7.759 13.527 1.00 71.06 103 ASP A CA 1
ATOM 751 C C . ASP A 1 103 ? -16.144 6.586 12.544 1.00 71.06 103 ASP A C 1
ATOM 753 O O . ASP A 1 103 ? -17.139 6.108 11.997 1.00 71.06 103 ASP A O 1
ATOM 757 N N . MET A 1 104 ? -14.918 6.112 12.274 1.00 76.31 104 MET A N 1
ATOM 758 C CA . MET A 1 104 ? -14.655 5.190 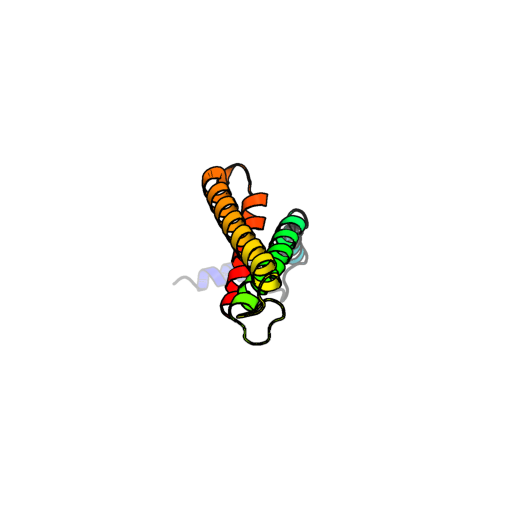11.156 1.00 76.31 104 MET A CA 1
ATOM 759 C C . MET A 1 104 ? -13.660 4.056 11.480 1.00 76.31 104 MET A C 1
ATOM 761 O O . MET A 1 104 ? -12.605 3.953 10.844 1.00 76.31 104 MET A O 1
ATOM 765 N N . PRO A 1 105 ? -14.002 3.123 12.394 1.00 79.19 105 PRO A N 1
ATOM 766 C CA . PRO A 1 105 ? -13.118 2.010 12.770 1.00 79.19 105 PRO A CA 1
ATOM 767 C C . PRO A 1 105 ? -12.770 1.080 11.593 1.00 79.19 105 PRO A C 1
ATOM 769 O O . PRO A 1 105 ? -11.653 0.573 11.502 1.00 79.19 105 PRO A O 1
ATOM 772 N N . ARG A 1 106 ? -13.693 0.903 10.637 1.00 84.31 106 ARG A N 1
ATOM 773 C CA . ARG A 1 106 ? -13.491 0.054 9.446 1.00 84.31 106 ARG A CA 1
ATOM 774 C C . ARG A 1 106 ? -12.469 0.632 8.470 1.00 84.31 106 ARG A C 1
ATOM 776 O O . ARG A 1 106 ? -11.667 -0.111 7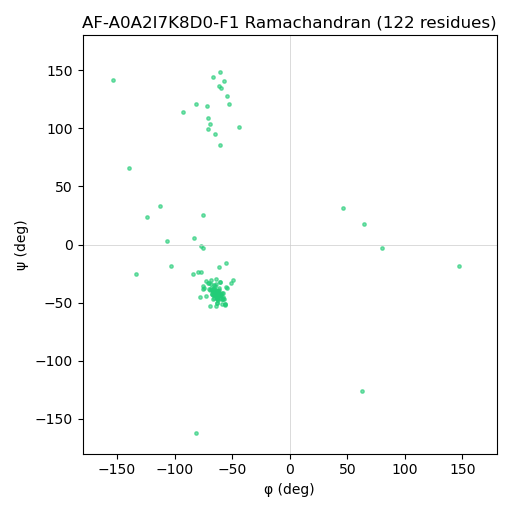.915 1.00 84.31 106 ARG A O 1
ATOM 783 N N . LEU A 1 107 ? -12.480 1.953 8.276 1.00 83.50 107 LEU A N 1
ATOM 784 C CA . LEU A 1 107 ? -11.528 2.621 7.389 1.00 83.50 107 LEU A CA 1
ATOM 785 C C . LEU A 1 107 ? -10.112 2.531 7.961 1.00 83.50 107 LEU A C 1
ATOM 787 O O . LEU A 1 107 ? -9.164 2.274 7.225 1.00 83.50 107 LEU A O 1
ATOM 791 N N . MET A 1 108 ? -9.985 2.675 9.281 1.00 85.56 108 MET A N 1
ATOM 792 C CA . MET A 1 108 ? -8.707 2.542 9.971 1.00 85.56 108 ME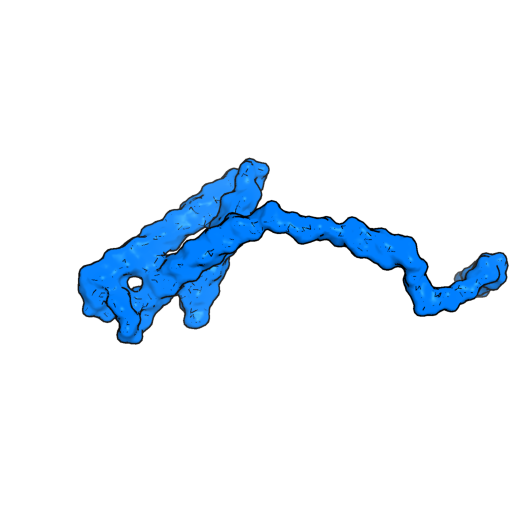T A CA 1
ATOM 793 C C . MET A 1 108 ? -8.138 1.124 9.833 1.00 85.56 108 MET A C 1
ATOM 795 O O . MET A 1 108 ? -6.960 0.966 9.514 1.00 85.56 108 MET A O 1
ATOM 799 N N . GLN A 1 109 ? -8.976 0.096 9.992 1.00 86.50 109 GLN A N 1
ATOM 800 C CA . GLN A 1 109 ? -8.596 -1.307 9.798 1.00 86.50 109 GLN A CA 1
ATOM 801 C C . GLN A 1 109 ? -8.184 -1.616 8.348 1.00 86.50 109 GLN A C 1
ATOM 803 O O . GLN A 1 109 ? -7.192 -2.305 8.121 1.00 86.50 109 GLN A O 1
ATOM 808 N N . PHE A 1 110 ? -8.907 -1.077 7.363 1.00 89.62 110 PHE A N 1
ATOM 809 C CA . PHE A 1 110 ? -8.551 -1.217 5.950 1.00 89.62 110 PHE A CA 1
ATOM 810 C C . PHE A 1 110 ? -7.208 -0.545 5.637 1.00 89.62 110 PHE A C 1
ATOM 812 O O . PHE A 1 110 ? -6.306 -1.180 5.092 1.00 89.62 110 PHE A O 1
ATOM 819 N N . ALA A 1 111 ? -7.068 0.733 5.998 1.00 87.31 111 ALA A N 1
ATOM 820 C CA . ALA A 1 111 ? -5.913 1.544 5.631 1.00 87.31 111 ALA A CA 1
ATOM 821 C C . ALA A 1 111 ? -4.628 1.059 6.314 1.00 87.31 111 ALA A C 1
ATOM 823 O O . ALA A 1 111 ? -3.579 0.994 5.676 1.00 87.31 111 ALA A O 1
ATOM 824 N N . SER A 1 112 ? -4.716 0.655 7.586 1.00 88.25 112 SER A N 1
ATOM 825 C CA . SER A 1 112 ? -3.581 0.065 8.305 1.00 88.25 112 SER A CA 1
ATOM 826 C C . SER A 1 112 ? -3.108 -1.235 7.658 1.00 88.25 112 SER A C 1
ATOM 828 O O . SER A 1 112 ? -1.917 -1.376 7.391 1.00 88.25 112 SER A O 1
ATOM 830 N N . MET A 1 113 ? -4.026 -2.152 7.339 1.00 94.06 113 MET A N 1
ATOM 831 C CA . MET A 1 113 ? -3.667 -3.415 6.693 1.00 94.06 113 MET A CA 1
ATOM 832 C C . MET A 1 113 ? -3.080 -3.197 5.295 1.00 94.06 113 MET A C 1
ATOM 834 O O . MET A 1 113 ? -2.081 -3.815 4.934 1.00 94.06 113 MET A O 1
ATOM 838 N N . ASN A 1 114 ? -3.674 -2.291 4.519 1.00 94.44 114 ASN A N 1
ATOM 839 C CA . ASN A 1 114 ? -3.198 -1.952 3.185 1.00 94.44 114 ASN A CA 1
ATOM 840 C C . ASN A 1 114 ? -1.754 -1.435 3.206 1.00 94.44 114 ASN A C 1
ATOM 842 O O . ASN A 1 114 ? -0.899 -1.970 2.500 1.00 94.44 114 ASN A O 1
ATOM 846 N N . LEU A 1 115 ? -1.467 -0.453 4.066 1.00 93.06 115 LEU A N 1
ATOM 847 C CA . LEU A 1 115 ? -0.126 0.114 4.205 1.00 93.06 115 LEU A CA 1
ATOM 848 C C . LEU A 1 115 ? 0.881 -0.897 4.756 1.00 93.06 115 LEU A C 1
ATOM 850 O O . LEU A 1 115 ? 2.004 -0.953 4.259 1.00 93.06 115 LEU A O 1
ATOM 854 N N . LEU A 1 116 ? 0.487 -1.718 5.736 1.00 94.75 116 LEU A N 1
ATOM 855 C CA . LEU A 1 116 ? 1.350 -2.760 6.296 1.00 94.75 116 LEU A CA 1
ATOM 856 C C . LEU A 1 116 ? 1.843 -3.718 5.206 1.00 94.75 116 LEU A C 1
ATOM 858 O O . LEU A 1 116 ? 3.036 -4.002 5.127 1.00 94.75 116 LEU A O 1
ATOM 862 N N . ILE A 1 117 ? 0.935 -4.184 4.349 1.00 95.94 117 ILE A N 1
ATOM 863 C CA . ILE A 1 117 ? 1.276 -5.109 3.268 1.00 95.94 117 ILE A CA 1
ATOM 864 C C . ILE A 1 117 ? 2.151 -4.441 2.206 1.00 95.94 117 ILE A C 1
ATOM 866 O O . ILE A 1 117 ? 3.129 -5.049 1.770 1.00 95.94 117 ILE A O 1
ATOM 870 N N . ILE A 1 118 ? 1.848 -3.197 1.817 1.00 93.06 118 ILE A N 1
ATOM 871 C CA . ILE A 1 118 ? 2.690 -2.447 0.871 1.00 93.06 118 ILE A CA 1
ATOM 872 C C . ILE A 1 118 ? 4.120 -2.362 1.409 1.00 93.06 118 ILE A C 1
ATOM 874 O O . ILE A 1 118 ? 5.064 -2.728 0.714 1.00 93.06 118 ILE A O 1
ATOM 878 N N . VAL A 1 119 ? 4.280 -1.932 2.662 1.00 93.44 119 VAL A N 1
ATOM 879 C CA . VAL A 1 119 ? 5.592 -1.786 3.305 1.00 93.44 119 VAL A CA 1
ATOM 880 C C . VAL A 1 119 ? 6.317 -3.128 3.403 1.00 93.44 119 VAL A C 1
ATOM 882 O O . VAL A 1 119 ? 7.498 -3.201 3.072 1.00 93.44 119 VAL A O 1
ATOM 885 N N . MET A 1 120 ? 5.620 -4.197 3.796 1.00 95.31 120 MET A N 1
ATOM 886 C CA . MET A 1 120 ? 6.199 -5.540 3.877 1.00 95.31 120 MET A CA 1
ATOM 887 C C . MET A 1 120 ? 6.761 -6.001 2.526 1.00 95.31 120 MET A C 1
ATOM 889 O O . MET A 1 120 ? 7.875 -6.514 2.469 1.00 95.31 120 MET A O 1
ATOM 893 N N . LEU A 1 121 ? 6.016 -5.804 1.436 1.00 92.00 121 LEU A N 1
ATOM 894 C CA . LEU A 1 121 ? 6.448 -6.221 0.100 1.00 92.00 121 LEU A CA 1
ATOM 895 C C . LEU A 1 121 ? 7.628 -5.404 -0.426 1.00 92.00 121 LEU A C 1
ATOM 897 O O . LEU A 1 121 ? 8.482 -5.954 -1.126 1.00 92.00 121 LEU A O 1
ATOM 901 N N . LEU A 1 122 ? 7.680 -4.116 -0.083 1.00 89.25 122 LEU A N 1
ATOM 902 C CA . LEU A 1 122 ? 8.790 -3.241 -0.448 1.00 89.25 122 LEU A CA 1
ATOM 903 C C . LEU A 1 122 ? 10.079 -3.576 0.315 1.00 89.25 122 LEU A C 1
ATOM 905 O O . LEU A 1 122 ? 11.159 -3.418 -0.248 1.00 89.25 122 LEU A O 1
ATOM 909 N N . LEU A 1 123 ? 9.963 -4.028 1.570 1.00 89.88 123 LEU A N 1
ATOM 910 C CA . LEU A 1 123 ? 11.097 -4.373 2.437 1.00 89.88 123 LEU A CA 1
ATOM 911 C C . LEU A 1 123 ? 11.649 -5.791 2.230 1.00 89.88 123 LEU A C 1
ATOM 913 O O . LEU A 1 123 ? 12.802 -6.029 2.586 1.00 89.88 123 LEU A O 1
ATOM 917 N N . GLY A 1 124 ? 10.832 -6.731 1.745 1.00 82.25 124 GLY A N 1
ATOM 918 C CA . GLY A 1 124 ? 11.253 -8.115 1.483 1.00 82.25 124 GLY A CA 1
ATOM 919 C C . GLY A 1 124 ? 11.583 -8.387 0.029 1.00 82.25 124 GLY A C 1
ATOM 920 O O . GLY A 1 124 ? 12.176 -7.536 -0.665 1.00 82.25 124 GLY A O 1
#

Solvent-accessible surface area (backbone atoms only — not comparable to full-atom values): 6694 Å² total; per-residue (Å²): 143,64,65,70,67,50,55,54,52,47,62,72,64,67,68,72,87,68,95,60,83,52,70,68,59,54,47,51,63,57,65,67,48,73,73,80,63,68,84,56,50,65,40,35,48,52,15,35,54,52,9,44,55,31,14,53,33,48,43,25,38,79,31,82,89,38,89,33,6,68,91,43,58,68,50,16,50,54,48,31,46,51,16,50,53,48,50,52,49,45,50,51,49,35,52,52,23,61,76,39,54,90,82,36,65,63,52,39,46,16,28,50,34,16,51,50,38,24,51,50,50,61,73,101

Mean predicted aligned error: 13.91 Å

Radius of gyration: 27.43 Å; Cα contacts (8 Å, |Δi|>4): 112; chains: 1; bounding box: 33×44×84 Å